Protein AF-A0A355A3M6-F1 (afdb_monomer_lite)

Structure (mmCIF, N/CA/C/O backbone):
data_AF-A0A355A3M6-F1
#
_entry.id   AF-A0A355A3M6-F1
#
loop_
_atom_site.group_PDB
_atom_site.id
_atom_site.type_symbol
_atom_site.label_atom_id
_atom_site.label_alt_id
_atom_site.label_comp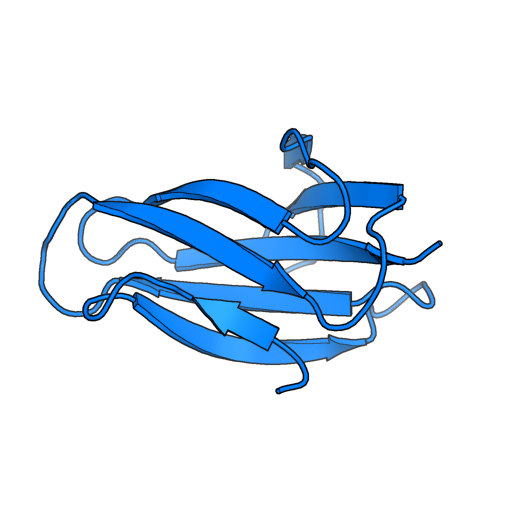_id
_atom_site.label_asym_id
_atom_site.label_entity_id
_atom_site.label_seq_i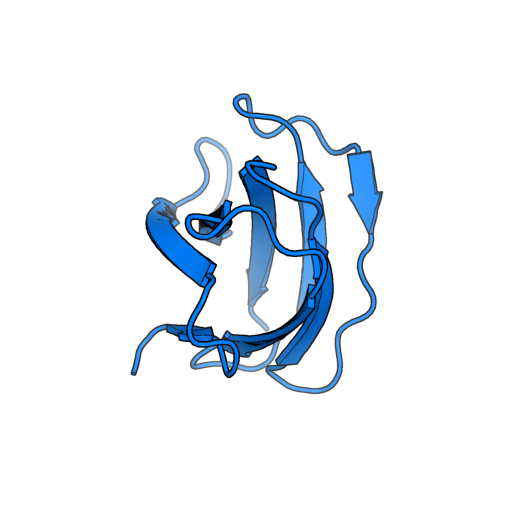d
_atom_site.pdbx_PDB_ins_code
_atom_site.Cartn_x
_atom_site.Cartn_y
_atom_site.Cartn_z
_atom_site.occupancy
_atom_site.B_iso_or_equiv
_atom_site.auth_seq_id
_atom_site.auth_comp_id
_atom_site.auth_asym_id
_atom_site.auth_atom_id
_atom_site.pdbx_PDB_model_num
ATOM 1 N N . SER A 1 1 ? -14.135 -7.957 -0.305 1.00 73.31 1 SER A N 1
ATOM 2 C CA . SER A 1 1 ? -12.707 -8.198 -0.015 1.00 73.31 1 SER A CA 1
ATOM 3 C C . SER A 1 1 ? -12.298 -7.395 1.203 1.00 73.31 1 SER A C 1
ATOM 5 O O . SER A 1 1 ? -12.934 -6.381 1.452 1.00 73.31 1 SER A O 1
ATOM 7 N N . PHE A 1 2 ? -11.296 -7.838 1.968 1.00 93.00 2 PHE A N 1
ATOM 8 C CA . PHE A 1 2 ? -10.768 -7.050 3.095 1.00 93.00 2 PHE A CA 1
ATOM 9 C C . PHE A 1 2 ? -9.934 -5.855 2.604 1.00 93.00 2 PHE A C 1
ATOM 11 O O . PHE A 1 2 ? -10.050 -4.746 3.112 1.00 93.00 2 PHE A O 1
ATOM 18 N N . ILE A 1 3 ? -9.131 -6.076 1.565 1.00 97.38 3 ILE A N 1
ATOM 19 C CA . ILE A 1 3 ? -8.363 -5.045 0.871 1.00 97.38 3 ILE A CA 1
ATOM 20 C C . ILE A 1 3 ? -8.131 -5.481 -0.581 1.00 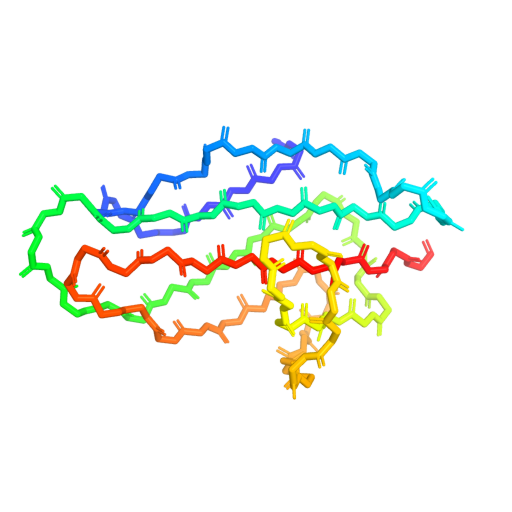97.38 3 ILE A C 1
ATOM 22 O O . ILE A 1 3 ? -8.097 -6.684 -0.859 1.00 97.38 3 ILE A O 1
ATOM 26 N N . SER A 1 4 ? -8.020 -4.534 -1.509 1.00 97.88 4 SER A N 1
ATOM 27 C CA . SER A 1 4 ? -7.727 -4.799 -2.924 1.00 97.88 4 SER A CA 1
ATOM 28 C C . SER A 1 4 ? -6.969 -3.647 -3.579 1.00 97.88 4 SER A C 1
ATOM 30 O O . SER A 1 4 ? -7.089 -2.508 -3.143 1.00 97.88 4 SER A O 1
ATOM 32 N N . SER A 1 5 ? -6.238 -3.956 -4.647 1.00 97.38 5 SER A N 1
ATOM 33 C CA . SER A 1 5 ? -5.589 -3.005 -5.558 1.00 97.38 5 SER A CA 1
ATOM 34 C C . SER A 1 5 ? -6.268 -3.095 -6.926 1.00 97.38 5 SER A C 1
ATOM 36 O O . SER A 1 5 ? -6.675 -4.187 -7.333 1.00 97.38 5 SER A O 1
ATOM 38 N N . ASP A 1 6 ? -6.387 -1.977 -7.633 1.00 98.12 6 ASP A N 1
ATOM 39 C CA . ASP A 1 6 ? -6.865 -1.919 -9.021 1.00 98.12 6 ASP A CA 1
ATOM 40 C C . ASP A 1 6 ? -5.772 -2.249 -10.058 1.00 98.12 6 ASP A C 1
ATOM 42 O O . ASP A 1 6 ? -6.043 -2.398 -11.251 1.00 98.12 6 ASP A O 1
ATOM 46 N N . CYS A 1 7 ? -4.527 -2.397 -9.603 1.00 97.06 7 CYS A N 1
ATOM 47 C CA . CYS A 1 7 ? -3.357 -2.491 -10.458 1.00 97.06 7 CYS A CA 1
ATOM 48 C C . CYS A 1 7 ? -2.827 -3.931 -10.543 1.00 97.06 7 CYS A C 1
ATOM 50 O O . CYS A 1 7 ? -2.315 -4.484 -9.569 1.00 97.06 7 CYS A O 1
ATOM 52 N N . GLY A 1 8 ? -2.907 -4.541 -11.730 1.00 96.81 8 GLY A N 1
ATOM 53 C CA . GLY A 1 8 ? -2.551 -5.953 -11.939 1.00 96.81 8 GLY A CA 1
ATOM 54 C C . GLY A 1 8 ? -1.060 -6.288 -11.799 1.00 96.81 8 GLY A C 1
ATOM 55 O O . GLY A 1 8 ? -0.717 -7.462 -11.676 1.00 96.81 8 GLY A O 1
ATOM 56 N N . ASN A 1 9 ? -0.165 -5.291 -11.814 1.00 97.19 9 ASN A N 1
ATOM 57 C CA . ASN A 1 9 ? 1.269 -5.497 -11.578 1.00 97.19 9 ASN A CA 1
ATOM 58 C C . ASN A 1 9 ? 1.712 -5.297 -10.125 1.00 97.19 9 ASN A C 1
ATOM 60 O O . ASN A 1 9 ? 2.912 -5.236 -9.852 1.00 97.19 9 ASN A O 1
ATOM 64 N N . VAL A 1 10 ? 0.746 -5.213 -9.215 1.00 98.25 10 VAL A N 1
ATOM 65 C CA . VAL A 1 10 ? 0.960 -4.911 -7.810 1.00 98.25 10 VAL A CA 1
ATOM 66 C C . VAL A 1 10 ? 0.363 -6.016 -6.956 1.00 98.25 10 VAL A C 1
ATOM 68 O O . VAL A 1 10 ? -0.797 -6.392 -7.120 1.00 98.25 10 VAL A O 1
ATOM 71 N N . VAL A 1 11 ? 1.164 -6.533 -6.031 1.00 98.06 11 VAL A N 1
ATOM 72 C CA . VAL A 1 11 ? 0.777 -7.624 -5.137 1.00 98.06 11 VAL A CA 1
ATOM 73 C C . VAL A 1 11 ? 0.677 -7.087 -3.718 1.00 98.06 11 VAL A C 1
ATOM 75 O O . VAL A 1 11 ? 1.625 -6.492 -3.207 1.00 98.06 11 VAL A O 1
ATOM 78 N N . ILE A 1 12 ? -0.472 -7.315 -3.078 1.00 98.06 12 ILE A N 1
ATOM 79 C CA . ILE A 1 12 ? -0.628 -7.131 -1.633 1.00 98.06 12 ILE A CA 1
ATOM 80 C C . ILE A 1 12 ? -0.037 -8.372 -0.966 1.00 98.06 12 ILE A C 1
ATOM 82 O O . ILE A 1 12 ? -0.593 -9.462 -1.076 1.00 98.06 12 ILE A O 1
ATOM 86 N N . ASP A 1 13 ? 1.111 -8.194 -0.326 1.00 97.12 13 ASP A N 1
ATOM 87 C CA . ASP A 1 13 ? 1.917 -9.266 0.255 1.00 97.12 13 ASP A CA 1
ATOM 88 C C . ASP A 1 13 ? 1.506 -9.578 1.694 1.00 97.12 13 ASP A C 1
ATOM 90 O O . ASP A 1 13 ? 1.255 -10.726 2.052 1.00 97.12 13 ASP A O 1
ATOM 94 N N . THR A 1 14 ? 1.395 -8.536 2.518 1.00 96.69 14 THR A N 1
ATOM 95 C CA . THR A 1 14 ? 1.124 -8.675 3.949 1.00 96.69 14 THR A CA 1
ATOM 96 C C . THR A 1 14 ? -0.039 -7.781 4.344 1.00 96.69 14 THR A C 1
ATOM 98 O O . THR A 1 14 ? -0.076 -6.610 3.972 1.00 96.69 14 THR A O 1
ATOM 101 N N . VAL A 1 15 ? -0.955 -8.324 5.144 1.00 97.75 15 VAL A N 1
ATOM 102 C CA . VAL A 1 15 ? -1.995 -7.576 5.856 1.00 97.75 15 VAL A CA 1
ATOM 103 C C . VAL A 1 15 ? -1.996 -8.067 7.297 1.00 97.75 15 VAL A C 1
ATOM 105 O O . VAL A 1 15 ? -2.344 -9.219 7.556 1.00 97.75 15 VAL A O 1
ATOM 108 N N . LYS A 1 16 ? -1.570 -7.220 8.234 1.00 97.56 16 LYS A N 1
ATOM 109 C CA . LYS A 1 16 ? -1.493 -7.558 9.662 1.00 97.56 16 LYS A CA 1
ATOM 110 C C . LYS A 1 16 ? -1.936 -6.386 10.527 1.00 97.56 16 LYS A C 1
ATOM 112 O O . LYS A 1 16 ? -2.048 -5.264 10.047 1.00 97.56 16 LYS A O 1
ATOM 117 N N . LYS A 1 17 ? -2.154 -6.646 11.811 1.00 97.62 17 LYS A N 1
ATOM 118 C CA . LYS A 1 17 ? -2.274 -5.588 12.816 1.00 97.62 17 LYS A CA 1
ATOM 119 C C . LYS A 1 17 ? -0.902 -4.933 13.053 1.00 97.62 17 LYS A C 1
ATOM 121 O O . LYS A 1 17 ? 0.120 -5.629 12.984 1.00 97.62 17 LYS A O 1
ATOM 126 N N . ALA A 1 18 ? -0.888 -3.628 13.302 1.00 97.75 18 ALA A N 1
ATOM 127 C CA . ALA A 1 18 ? 0.286 -2.910 13.792 1.00 97.75 18 ALA A CA 1
ATOM 128 C C . ALA A 1 18 ? 0.762 -3.500 15.127 1.00 97.75 18 ALA A C 1
ATOM 130 O O . ALA A 1 18 ? -0.009 -4.150 15.839 1.00 97.75 18 ALA A O 1
ATOM 131 N N . GLU A 1 19 ? 2.042 -3.320 15.443 1.00 94.31 19 GLU A N 1
ATOM 132 C CA . GLU A 1 19 ? 2.620 -3.904 16.663 1.00 94.31 19 GLU A CA 1
ATOM 133 C C . GLU A 1 19 ? 2.096 -3.215 17.928 1.00 94.31 19 GLU A C 1
ATOM 135 O O . GLU A 1 19 ? 1.715 -3.889 18.888 1.00 94.31 19 GLU A O 1
ATOM 140 N N . ASP A 1 20 ? 1.968 -1.889 17.873 1.00 93.75 20 ASP A N 1
ATOM 141 C CA . ASP A 1 20 ? 1.668 -1.051 19.038 1.00 93.75 20 ASP A CA 1
ATOM 142 C C . ASP A 1 20 ? 0.273 -0.397 18.996 1.00 93.75 20 ASP A C 1
ATOM 144 O O . ASP A 1 20 ? -0.065 0.420 19.856 1.00 93.75 20 ASP A O 1
ATOM 148 N N . SER A 1 21 ? -0.565 -0.725 18.005 1.00 95.38 21 SER A N 1
ATOM 149 C CA . SER A 1 21 ? -1.904 -0.136 17.856 1.00 95.38 21 SER A CA 1
ATOM 150 C C . SER A 1 21 ? -2.916 -1.075 17.190 1.00 95.38 21 SER A C 1
ATOM 152 O O . SER A 1 21 ? -2.590 -2.181 16.764 1.00 95.38 21 SER A O 1
ATOM 154 N N . ASP A 1 22 ? -4.178 -0.638 17.110 1.00 95.81 22 ASP A N 1
ATOM 155 C CA . ASP A 1 22 ? -5.248 -1.325 16.369 1.00 95.81 22 ASP A CA 1
ATOM 156 C C . ASP A 1 22 ? -5.244 -1.035 14.856 1.00 95.81 22 ASP A C 1
ATOM 158 O O . ASP A 1 22 ? -6.133 -1.491 14.133 1.00 95.81 22 ASP A O 1
ATOM 162 N N . ASP A 1 23 ? -4.232 -0.317 14.369 1.00 97.62 23 ASP A N 1
ATOM 163 C CA . ASP A 1 23 ? -4.097 0.018 12.954 1.00 97.62 23 ASP A CA 1
ATOM 164 C C . ASP A 1 23 ? -3.718 -1.215 12.124 1.00 97.62 23 ASP A C 1
ATOM 166 O O . ASP A 1 23 ? -3.224 -2.227 12.633 1.00 97.62 23 ASP A O 1
ATOM 170 N N . ILE A 1 24 ? -3.941 -1.135 10.814 1.00 98.19 24 ILE A N 1
ATOM 171 C CA . ILE A 1 24 ? -3.601 -2.207 9.878 1.00 98.19 24 ILE A CA 1
ATOM 172 C C . ILE A 1 24 ? -2.352 -1.835 9.091 1.00 98.19 24 ILE A C 1
ATOM 174 O O . ILE A 1 24 ? -2.290 -0.781 8.469 1.00 98.19 24 ILE A O 1
ATOM 178 N N . ILE A 1 25 ? -1.385 -2.745 9.063 1.00 98.44 25 ILE A N 1
ATOM 179 C CA . ILE A 1 25 ? -0.193 -2.661 8.228 1.00 98.44 25 ILE A CA 1
ATOM 180 C C . ILE A 1 25 ? -0.420 -3.455 6.953 1.00 98.44 25 ILE A C 1
ATOM 182 O O . ILE A 1 25 ? -0.739 -4.648 6.989 1.00 98.44 25 ILE A O 1
ATOM 186 N N . VAL A 1 26 ? -0.210 -2.788 5.825 1.00 98.31 26 VAL A N 1
ATOM 187 C CA . VAL A 1 26 ? -0.323 -3.357 4.488 1.00 98.31 26 VAL A CA 1
ATOM 188 C C . VAL A 1 26 ? 1.010 -3.207 3.782 1.00 98.31 26 VAL A C 1
ATOM 190 O O . VAL A 1 26 ? 1.491 -2.092 3.592 1.00 98.31 26 VAL A O 1
ATOM 193 N N . ARG A 1 27 ? 1.600 -4.325 3.359 1.00 98.25 27 ARG A N 1
ATOM 194 C CA . ARG A 1 27 ? 2.794 -4.321 2.512 1.00 98.25 27 ARG A CA 1
ATOM 195 C C . ARG A 1 27 ? 2.430 -4.695 1.094 1.00 98.25 27 ARG A C 1
ATOM 197 O O . ARG A 1 27 ? 1.716 -5.669 0.860 1.00 98.25 27 ARG A O 1
ATOM 204 N N . ILE A 1 28 ? 2.952 -3.915 0.164 1.00 98.38 28 ILE A N 1
ATOM 205 C CA . ILE A 1 28 ? 2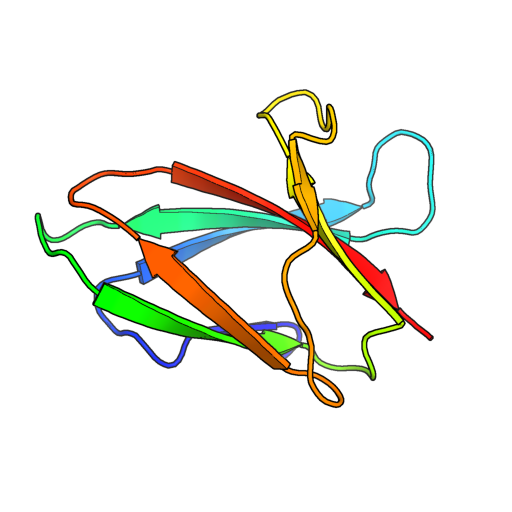.660 -4.024 -1.253 1.00 98.38 28 ILE A CA 1
ATOM 206 C C . ILE A 1 28 ? 3.975 -3.968 -2.023 1.00 98.38 28 ILE A C 1
ATOM 208 O O . ILE A 1 28 ? 4.869 -3.203 -1.656 1.00 98.38 28 ILE A O 1
ATOM 212 N N . PHE A 1 29 ? 4.094 -4.749 -3.094 1.00 98.06 29 PHE A N 1
ATOM 213 C CA . PHE A 1 29 ? 5.239 -4.664 -3.996 1.00 98.06 29 PHE A CA 1
ATOM 214 C C . PHE A 1 29 ? 4.843 -4.736 -5.470 1.00 98.06 29 PHE A C 1
ATOM 216 O O . PHE A 1 29 ? 3.819 -5.314 -5.841 1.00 98.06 29 PHE A O 1
ATOM 223 N N . GLU A 1 30 ? 5.683 -4.141 -6.311 1.00 98.50 30 GLU A N 1
ATOM 224 C CA . GLU A 1 30 ? 5.571 -4.195 -7.767 1.00 98.50 30 GLU A CA 1
ATOM 225 C C . GLU A 1 30 ? 6.371 -5.380 -8.326 1.00 98.50 30 GLU A C 1
ATOM 227 O O . GLU A 1 30 ? 7.519 -5.594 -7.936 1.00 98.50 30 GLU A O 1
ATOM 232 N N . CYS A 1 31 ? 5.781 -6.167 -9.230 1.00 97.81 31 CYS A N 1
ATOM 233 C CA . CYS A 1 31 ? 6.370 -7.439 -9.672 1.00 97.81 31 CYS A CA 1
ATOM 234 C C . CYS A 1 31 ? 6.654 -7.562 -11.180 1.00 97.81 31 CYS A C 1
ATOM 236 O O . CYS A 1 31 ? 7.091 -8.622 -11.624 1.00 97.81 31 CYS A O 1
ATOM 238 N N . HIS A 1 32 ? 6.449 -6.508 -11.977 1.00 97.88 32 HIS A N 1
ATOM 239 C CA . HIS A 1 32 ? 6.594 -6.542 -13.438 1.00 97.88 32 HIS A CA 1
ATOM 240 C C . HIS A 1 32 ? 7.539 -5.475 -14.015 1.00 97.88 32 HIS A C 1
ATOM 242 O O . HIS A 1 32 ? 7.495 -5.224 -15.222 1.00 97.88 32 HIS A O 1
ATOM 248 N N . ASN A 1 33 ? 8.407 -4.866 -13.202 1.00 97.69 33 ASN A N 1
ATOM 249 C CA . ASN A 1 33 ? 9.336 -3.811 -13.620 1.00 97.69 33 ASN A CA 1
ATOM 250 C C . ASN A 1 33 ? 8.620 -2.582 -14.216 1.00 97.69 33 ASN A C 1
ATOM 252 O O . ASN A 1 33 ? 9.072 -1.997 -15.205 1.00 97.69 33 ASN A O 1
ATOM 256 N N . LYS A 1 34 ? 7.468 -2.207 -13.654 1.00 97.56 34 LYS A N 1
ATOM 257 C CA . LYS A 1 34 ? 6.647 -1.093 -14.145 1.00 97.56 34 LYS A CA 1
ATOM 258 C C . LYS A 1 34 ? 6.486 -0.018 -13.086 1.00 97.56 34 LYS A C 1
ATOM 260 O O . LYS A 1 34 ? 6.413 -0.293 -11.898 1.00 97.56 34 LYS A O 1
ATOM 265 N N . ARG A 1 35 ? 6.409 1.233 -13.536 1.00 98.38 35 ARG A N 1
ATOM 266 C CA . ARG A 1 35 ? 5.897 2.324 -12.708 1.00 98.38 35 ARG A CA 1
ATOM 267 C C . ARG A 1 35 ? 4.390 2.401 -12.916 1.00 98.38 35 ARG A C 1
ATOM 269 O O . ARG A 1 35 ? 3.967 2.519 -14.065 1.00 98.38 35 ARG A O 1
ATOM 276 N N . SER A 1 36 ? 3.628 2.387 -11.831 1.00 98.25 36 SER A N 1
ATOM 277 C CA . SER A 1 36 ? 2.166 2.443 -11.872 1.00 98.25 36 SER A CA 1
ATOM 278 C C . SER A 1 36 ? 1.628 3.419 -10.833 1.00 98.25 36 SER A C 1
ATOM 280 O O . SER A 1 36 ? 2.196 3.556 -9.749 1.00 98.25 36 SER A O 1
ATOM 282 N N . GLU A 1 37 ? 0.524 4.076 -11.170 1.00 98.44 37 GLU A N 1
ATOM 283 C CA . GLU A 1 37 ? -0.390 4.641 -10.181 1.00 98.44 37 GLU A CA 1
ATOM 284 C C . GLU A 1 37 ? -1.324 3.522 -9.712 1.00 98.44 37 GLU A C 1
ATOM 286 O O . GLU A 1 37 ? -1.742 2.686 -10.517 1.00 98.44 37 GLU A O 1
ATOM 291 N N . VAL A 1 38 ? -1.552 3.447 -8.405 1.00 98.38 38 VAL A N 1
ATOM 292 C CA . VAL A 1 38 ? -2.248 2.338 -7.753 1.00 98.38 38 VAL A CA 1
ATOM 293 C C . VAL A 1 38 ? -3.270 2.912 -6.800 1.00 98.38 38 VAL A C 1
ATOM 295 O O . VAL A 1 38 ? -2.898 3.685 -5.915 1.00 98.38 38 VAL A O 1
ATOM 298 N N . THR A 1 39 ? -4.521 2.483 -6.927 1.00 98.50 39 THR A N 1
ATOM 299 C CA . THR A 1 39 ? -5.568 2.774 -5.951 1.00 98.50 39 THR A CA 1
ATOM 300 C C . THR A 1 39 ? -5.857 1.529 -5.127 1.00 98.50 39 THR A C 1
ATOM 302 O O . THR A 1 39 ? -6.246 0.473 -5.633 1.00 98.50 39 THR A O 1
ATOM 305 N N . VAL A 1 40 ? -5.685 1.663 -3.814 1.00 98.44 40 VAL A N 1
ATOM 306 C CA . VAL A 1 40 ? -6.040 0.627 -2.849 1.00 98.44 40 VAL A CA 1
ATOM 307 C C . VAL A 1 40 ? -7.417 0.932 -2.283 1.00 98.44 40 VAL A C 1
ATOM 309 O O . VAL A 1 40 ? -7.686 2.047 -1.850 1.00 98.44 40 VAL A O 1
ATOM 312 N N . THR A 1 41 ? -8.288 -0.076 -2.267 1.00 98.50 41 THR A N 1
ATOM 313 C CA . THR A 1 41 ? -9.603 -0.026 -1.617 1.00 98.50 41 THR A CA 1
ATOM 314 C C . THR A 1 41 ? -9.590 -0.889 -0.364 1.00 98.50 41 THR A C 1
ATOM 316 O O . THR A 1 41 ? -9.302 -2.087 -0.424 1.00 98.50 41 THR A O 1
ATOM 319 N N . TYR A 1 42 ? -9.937 -0.285 0.765 1.00 98.19 42 TYR A N 1
ATOM 320 C CA . TYR A 1 42 ? -10.053 -0.924 2.069 1.00 98.19 42 TYR A CA 1
ATOM 321 C C . TYR A 1 42 ? -11.525 -1.218 2.410 1.00 98.19 42 TYR A C 1
ATOM 323 O O . TYR A 1 42 ? -12.443 -0.589 1.882 1.00 98.19 42 TYR A O 1
ATOM 331 N N . TYR A 1 43 ? -11.790 -2.206 3.269 1.00 96.75 43 TYR A N 1
ATOM 332 C CA . TYR A 1 43 ? -13.164 -2.651 3.564 1.00 96.75 43 TYR A CA 1
ATOM 333 C C . TYR A 1 43 ? -13.992 -1.687 4.434 1.00 96.75 43 TYR A C 1
ATOM 335 O O . TYR A 1 43 ? -15.195 -1.900 4.587 1.00 96.75 43 TYR A O 1
ATOM 343 N N . LYS A 1 44 ? -13.364 -0.660 5.018 1.00 96.25 44 LYS A N 1
ATOM 344 C CA . LYS A 1 44 ? -13.972 0.345 5.905 1.00 96.25 44 LYS A CA 1
ATOM 345 C C . LYS A 1 44 ? -13.539 1.752 5.519 1.00 96.25 44 LYS A C 1
ATOM 347 O O . LYS A 1 44 ? -12.566 1.916 4.792 1.00 96.25 44 LYS A O 1
ATOM 352 N N . GLU A 1 45 ? -14.231 2.756 6.055 1.00 97.69 45 GLU A N 1
ATOM 353 C CA . GLU A 1 45 ? -13.750 4.133 5.975 1.00 97.69 45 GLU A CA 1
ATOM 354 C C . GLU A 1 45 ? -12.388 4.281 6.655 1.00 97.69 45 GLU A C 1
ATOM 356 O O . GLU A 1 45 ? -12.135 3.743 7.738 1.00 97.69 45 GLU A O 1
ATOM 361 N N . ILE A 1 46 ? -11.526 5.027 5.983 1.00 98.19 46 ILE A N 1
ATOM 362 C CA . ILE A 1 46 ? -10.180 5.344 6.413 1.00 98.19 46 ILE A CA 1
ATOM 363 C C . ILE A 1 46 ? -10.230 6.675 7.162 1.00 98.19 46 ILE A C 1
ATOM 365 O O . ILE A 1 46 ? -10.816 7.654 6.692 1.00 98.19 46 ILE A O 1
ATOM 369 N N . GLU A 1 47 ? -9.640 6.691 8.351 1.00 97.88 47 GLU A N 1
ATOM 370 C CA . GLU A 1 47 ? -9.379 7.917 9.102 1.00 97.88 47 GLU A CA 1
ATOM 371 C C . GLU A 1 47 ? -8.068 8.550 8.632 1.00 97.88 47 GLU A C 1
ATOM 373 O O . GLU A 1 47 ? -8.038 9.747 8.359 1.00 97.88 47 GLU A O 1
ATOM 378 N N . ASP A 1 48 ? -7.012 7.739 8.502 1.00 97.81 48 ASP A N 1
ATOM 379 C CA . ASP A 1 48 ? -5.684 8.185 8.082 1.00 97.81 48 ASP A CA 1
ATOM 380 C C . ASP A 1 48 ? -4.891 7.055 7.403 1.00 97.81 48 ASP A C 1
ATOM 382 O O . ASP A 1 48 ? -5.107 5.867 7.683 1.00 97.81 48 ASP A O 1
ATOM 386 N N . VAL A 1 49 ? -3.972 7.433 6.508 1.00 98.50 49 VAL A N 1
ATOM 387 C CA . VAL A 1 49 ? -3.002 6.521 5.885 1.00 98.50 49 VAL A CA 1
ATOM 388 C C . VAL A 1 49 ? -1.620 7.139 5.951 1.00 98.50 49 VAL A C 1
ATOM 390 O O . VAL A 1 49 ? -1.394 8.240 5.449 1.00 98.50 49 VAL A O 1
ATOM 393 N N . THR A 1 50 ? -0.666 6.377 6.465 1.00 98.50 50 THR A N 1
ATOM 394 C CA . THR A 1 50 ? 0.731 6.794 6.550 1.00 98.50 50 THR A CA 1
ATOM 395 C C . THR A 1 50 ? 1.605 5.781 5.826 1.00 98.50 50 THR A C 1
ATOM 397 O O . THR A 1 50 ? 1.537 4.582 6.095 1.00 98.50 50 THR A O 1
ATOM 400 N N . GLU A 1 51 ? 2.439 6.240 4.894 1.00 98.62 51 GLU A N 1
ATOM 401 C CA . GLU A 1 51 ? 3.548 5.428 4.396 1.00 98.62 51 GLU A CA 1
ATOM 402 C C . GLU A 1 51 ? 4.580 5.278 5.517 1.00 98.62 51 GLU A C 1
ATOM 404 O O . GLU A 1 51 ? 4.956 6.264 6.154 1.00 98.62 51 GLU A O 1
ATOM 409 N N . CYS A 1 52 ? 5.039 4.053 5.756 1.00 98.31 52 CYS A N 1
ATOM 410 C CA . CYS A 1 52 ? 5.985 3.736 6.817 1.00 98.31 52 CYS A CA 1
ATOM 411 C C . CYS A 1 52 ? 7.076 2.761 6.352 1.00 98.31 52 CYS A C 1
ATOM 413 O O . CYS A 1 52 ? 7.010 2.162 5.272 1.00 98.31 52 CYS A O 1
ATOM 415 N N . THR A 1 53 ? 8.122 2.620 7.166 1.00 97.69 53 THR A N 1
ATOM 416 C CA . THR A 1 53 ? 9.200 1.654 6.931 1.00 97.69 53 THR A CA 1
ATOM 417 C C . THR A 1 53 ? 8.742 0.219 7.232 1.00 97.69 53 THR A C 1
ATOM 419 O O . THR A 1 53 ? 7.632 -0.039 7.696 1.00 97.69 53 THR A O 1
ATOM 422 N N . LEU A 1 54 ? 9.633 -0.753 7.002 1.00 95.06 54 LEU A N 1
ATOM 423 C CA . LEU A 1 54 ? 9.429 -2.144 7.424 1.00 95.06 54 LEU A CA 1
ATOM 424 C C . LEU A 1 54 ? 9.169 -2.275 8.936 1.00 95.06 54 LEU A C 1
ATOM 426 O O . LEU A 1 54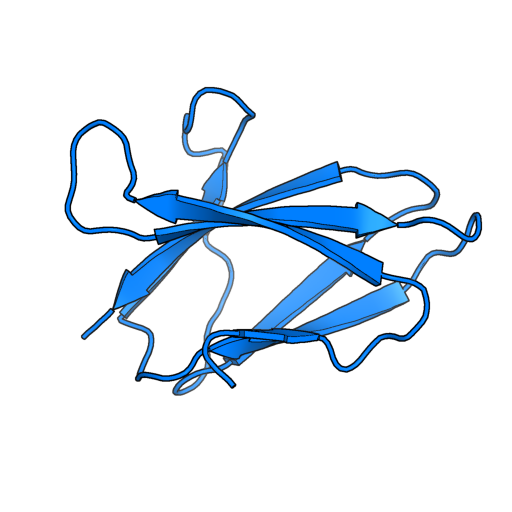 ? 8.475 -3.203 9.341 1.00 95.06 54 LEU A O 1
ATOM 430 N N . MET A 1 55 ? 9.746 -1.359 9.720 1.00 96.19 55 MET A N 1
ATOM 431 C CA . MET A 1 55 ? 9.668 -1.292 11.181 1.00 96.19 55 MET A CA 1
ATOM 432 C C . MET A 1 55 ? 8.507 -0.408 11.662 1.00 96.19 55 MET A C 1
ATOM 434 O O . MET A 1 55 ? 8.467 -0.045 12.827 1.00 96.19 55 MET A O 1
ATOM 438 N N . GLU A 1 56 ? 7.578 -0.046 10.769 1.00 96.12 56 GLU A N 1
ATOM 439 C CA . GLU A 1 56 ? 6.406 0.794 11.062 1.00 96.12 56 GLU A CA 1
ATOM 440 C C . GLU A 1 56 ? 6.731 2.252 11.435 1.00 96.12 56 GLU A C 1
ATOM 442 O O . GLU A 1 56 ? 5.826 3.001 11.799 1.00 96.12 56 GLU A O 1
ATOM 447 N N . ASP A 1 57 ? 7.981 2.695 11.245 1.00 96.94 57 ASP A N 1
ATOM 448 C CA . ASP A 1 57 ? 8.358 4.102 11.416 1.00 96.94 57 ASP A CA 1
ATOM 449 C C . ASP A 1 57 ? 7.699 4.965 10.332 1.00 96.94 57 ASP A C 1
ATOM 451 O O . ASP A 1 57 ? 7.866 4.712 9.134 1.00 96.94 57 ASP A O 1
ATOM 455 N N . GLU A 1 58 ? 6.958 5.990 10.744 1.00 97.44 58 GLU A N 1
ATOM 456 C CA . GLU A 1 58 ? 6.199 6.869 9.852 1.00 97.44 58 GLU A CA 1
ATOM 457 C C . GLU A 1 58 ? 7.119 7.717 8.957 1.00 97.44 58 GLU A C 1
ATOM 459 O O . GLU A 1 58 ? 8.084 8.330 9.416 1.00 97.44 58 GLU A O 1
ATOM 464 N N . ILE A 1 59 ? 6.806 7.761 7.660 1.00 97.69 59 ILE A N 1
ATOM 465 C CA . ILE A 1 59 ? 7.556 8.519 6.649 1.00 97.69 59 ILE A CA 1
ATOM 466 C C . ILE A 1 59 ? 6.743 9.730 6.192 1.00 97.69 59 ILE A C 1
ATOM 468 O O . ILE A 1 59 ? 7.231 10.860 6.223 1.00 97.69 59 ILE A O 1
ATOM 472 N N . SER A 1 60 ? 5.515 9.502 5.725 1.00 97.75 60 SER A N 1
ATOM 473 C CA . SER A 1 60 ? 4.668 10.565 5.179 1.00 97.75 60 SER A CA 1
ATOM 474 C C . SER A 1 60 ? 3.208 10.150 5.091 1.00 97.75 60 SER A C 1
ATOM 476 O O . SER A 1 60 ? 2.911 9.014 4.723 1.00 97.75 60 SER A O 1
ATOM 478 N N . ASN A 1 61 ? 2.300 11.095 5.325 1.00 97.94 61 ASN A N 1
ATOM 479 C CA . ASN A 1 61 ? 0.869 10.862 5.151 1.00 97.94 61 ASN A CA 1
ATOM 480 C C . ASN A 1 61 ? 0.500 10.758 3.669 1.00 97.94 61 ASN A C 1
ATOM 482 O O . ASN A 1 61 ? 1.040 11.472 2.820 1.00 97.94 61 ASN A O 1
ATOM 486 N N . VAL A 1 62 ? -0.454 9.881 3.379 1.00 97.94 62 VAL A N 1
ATOM 487 C CA . VAL A 1 62 ? -1.038 9.668 2.059 1.00 97.94 62 VAL A CA 1
ATOM 488 C C . VAL A 1 62 ? -2.489 10.112 2.125 1.00 97.94 62 VAL A C 1
ATOM 490 O O . VAL A 1 62 ? -3.240 9.686 2.998 1.00 97.94 62 VAL A O 1
ATOM 493 N N . ALA A 1 63 ? -2.895 10.983 1.203 1.00 96.81 63 ALA A N 1
ATOM 494 C CA . ALA A 1 63 ? -4.278 11.427 1.147 1.00 96.81 63 ALA A CA 1
ATOM 495 C C . ALA A 1 63 ? -5.209 10.233 0.882 1.00 96.81 63 ALA A C 1
ATOM 497 O O . ALA A 1 63 ? -4.997 9.463 -0.059 1.00 96.81 63 ALA A O 1
ATOM 498 N N . ALA A 1 64 ? -6.247 10.116 1.705 1.00 97.06 64 ALA A N 1
ATOM 499 C CA . ALA A 1 64 ? -7.296 9.125 1.558 1.00 97.06 64 ALA A CA 1
ATOM 500 C C . ALA A 1 64 ? -8.645 9.807 1.326 1.00 97.06 64 ALA A C 1
ATOM 502 O O . ALA A 1 64 ? -8.936 10.864 1.889 1.00 97.06 64 ALA A O 1
ATOM 503 N N . GLU A 1 65 ? -9.479 9.176 0.509 1.00 96.56 65 GLU A N 1
ATOM 504 C CA . GLU A 1 65 ? -10.851 9.590 0.251 1.00 96.56 65 GLU A CA 1
ATOM 505 C C . GLU A 1 65 ? -11.781 8.409 0.540 1.00 96.56 65 GLU A C 1
ATOM 507 O O . GLU A 1 65 ? -11.692 7.353 -0.086 1.00 96.56 65 GLU A O 1
ATOM 512 N N . SER A 1 66 ? -12.676 8.579 1.519 1.00 96.94 66 SER A N 1
ATOM 513 C CA . SER A 1 66 ? -13.570 7.522 2.005 1.00 96.94 66 SER A CA 1
ATOM 514 C C . SER A 1 66 ? -12.807 6.263 2.446 1.00 96.94 66 SER A C 1
ATOM 516 O O . SER A 1 66 ? -12.216 6.258 3.522 1.00 96.94 66 SER A O 1
ATOM 518 N N . ASN A 1 67 ? -12.826 5.193 1.654 1.00 97.88 67 ASN A N 1
ATOM 519 C CA . ASN A 1 67 ? -12.154 3.926 1.922 1.00 97.88 67 ASN A CA 1
ATOM 520 C C . ASN A 1 67 ? -11.010 3.631 0.940 1.00 97.88 67 ASN A C 1
ATOM 522 O O . ASN A 1 67 ? -10.599 2.475 0.805 1.00 97.88 67 ASN A O 1
ATOM 526 N N . GLN A 1 68 ? -10.530 4.646 0.221 1.00 98.38 68 GLN A N 1
ATOM 527 C CA . GLN A 1 68 ? -9.508 4.503 -0.808 1.00 98.38 68 GLN A CA 1
ATOM 528 C C . GLN A 1 68 ? -8.338 5.455 -0.593 1.00 98.38 68 GLN A C 1
ATOM 530 O O . GLN A 1 68 ? -8.489 6.541 -0.037 1.00 98.38 68 GLN A O 1
ATOM 535 N N . PHE A 1 69 ? -7.169 5.049 -1.075 1.00 98.50 69 PHE A N 1
ATOM 536 C CA . PHE A 1 69 ? -6.004 5.918 -1.202 1.00 98.50 69 PHE A CA 1
ATOM 537 C C . PHE A 1 69 ? -5.198 5.531 -2.441 1.00 98.50 69 PHE A C 1
ATOM 539 O O . PHE A 1 69 ? -5.211 4.371 -2.869 1.00 98.50 69 PHE A O 1
ATOM 546 N N . THR A 1 70 ? -4.490 6.508 -3.004 1.00 98.44 70 THR A N 1
ATOM 547 C CA . THR A 1 70 ? -3.743 6.352 -4.255 1.00 98.44 70 THR A CA 1
ATOM 548 C C . THR A 1 70 ? -2.283 6.728 -4.059 1.00 98.44 70 THR A C 1
A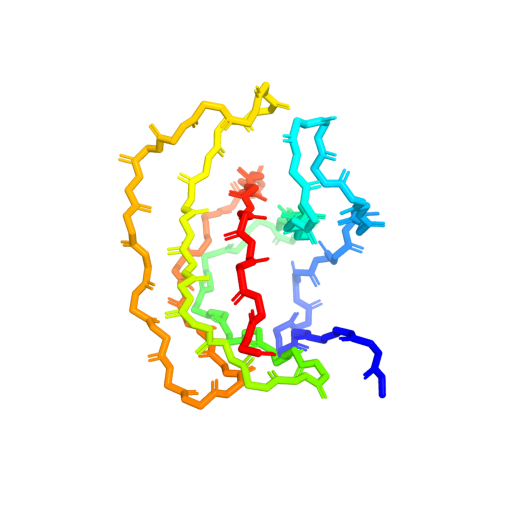TOM 550 O O . THR A 1 70 ? -1.964 7.700 -3.375 1.00 98.44 70 THR A O 1
ATOM 553 N N . PHE A 1 71 ? -1.380 5.968 -4.671 1.00 98.38 71 PHE A N 1
ATOM 554 C CA . PHE A 1 71 ? 0.053 6.245 -4.651 1.00 98.38 71 PHE A CA 1
ATOM 555 C C . PHE A 1 71 ? 0.728 5.792 -5.947 1.00 98.38 71 PHE A C 1
ATOM 557 O O . PHE A 1 71 ? 0.209 4.970 -6.699 1.00 98.38 71 PHE A O 1
ATOM 564 N N . THR A 1 72 ? 1.926 6.318 -6.203 1.00 98.38 72 THR A N 1
ATOM 565 C CA . THR A 1 72 ? 2.800 5.812 -7.268 1.00 98.38 72 THR A CA 1
ATOM 566 C C . THR A 1 72 ? 3.759 4.776 -6.699 1.00 98.38 72 THR A C 1
ATOM 568 O O . THR A 1 72 ? 4.435 5.051 -5.708 1.00 98.38 72 THR A O 1
ATOM 571 N N . ILE A 1 73 ? 3.876 3.630 -7.366 1.00 98.25 73 ILE A N 1
ATOM 572 C CA . ILE A 1 73 ? 4.891 2.612 -7.082 1.00 98.25 73 ILE A CA 1
ATOM 573 C C . ILE A 1 73 ? 5.866 2.497 -8.257 1.00 98.25 73 ILE A C 1
ATOM 575 O O . ILE A 1 73 ? 5.474 2.567 -9.427 1.00 98.25 73 ILE A O 1
ATOM 579 N N . LYS A 1 74 ? 7.158 2.389 -7.958 1.00 98.56 74 LYS A N 1
ATOM 580 C CA . LYS A 1 74 ? 8.245 2.242 -8.934 1.00 98.56 74 LYS A CA 1
ATOM 581 C C . LYS A 1 74 ? 8.534 0.759 -9.215 1.00 98.56 74 LYS A C 1
ATOM 583 O O . LYS A 1 74 ? 8.144 -0.099 -8.427 1.00 98.56 74 LYS A O 1
ATOM 588 N N . PRO A 1 75 ? 9.268 0.461 -10.304 1.00 98.44 75 PRO A N 1
ATOM 589 C CA . PRO A 1 75 ? 9.694 -0.899 -10.605 1.00 98.44 75 PRO A CA 1
ATOM 590 C C . PRO A 1 75 ? 10.363 -1.596 -9.416 1.00 98.44 75 PRO A C 1
ATOM 592 O O . PRO A 1 75 ? 11.324 -1.056 -8.863 1.00 98.44 75 PRO A O 1
ATOM 595 N N . TYR A 1 76 ? 9.855 -2.776 -9.047 1.00 97.94 76 TYR A N 1
ATOM 596 C CA . TYR A 1 76 ? 10.324 -3.589 -7.911 1.00 97.94 76 TYR A CA 1
ATOM 597 C C . TYR A 1 76 ? 10.343 -2.883 -6.545 1.00 97.94 76 TYR A C 1
ATOM 599 O O . TYR A 1 76 ? 11.023 -3.325 -5.617 1.00 97.94 76 TYR A O 1
ATOM 607 N N . GLU A 1 77 ? 9.621 -1.772 -6.403 1.00 98.38 77 GLU A N 1
ATOM 608 C CA . GLU A 1 77 ? 9.521 -1.057 -5.137 1.00 98.38 77 GLU A CA 1
ATOM 609 C C . GLU A 1 77 ? 8.592 -1.809 -4.182 1.00 98.38 77 GLU A C 1
ATOM 611 O O . GLU A 1 77 ? 7.591 -2.401 -4.591 1.00 98.38 77 GLU A O 1
ATOM 616 N N . ILE A 1 78 ? 8.938 -1.765 -2.898 1.00 98.31 78 ILE A N 1
ATOM 617 C CA . ILE A 1 78 ? 8.097 -2.231 -1.801 1.00 98.31 78 ILE A CA 1
ATOM 618 C C . ILE A 1 78 ? 7.644 -0.987 -1.047 1.00 98.31 78 ILE A C 1
ATOM 620 O O . ILE A 1 78 ? 8.477 -0.164 -0.666 1.00 98.31 78 ILE A O 1
ATOM 624 N N . LYS A 1 79 ? 6.341 -0.868 -0.802 1.00 98.38 79 LYS A N 1
ATOM 625 C CA . LYS A 1 79 ? 5.768 0.161 0.069 1.00 98.38 79 LYS A CA 1
ATOM 626 C C . LYS A 1 79 ? 4.998 -0.494 1.204 1.00 98.38 79 LYS A C 1
ATOM 628 O O . LYS A 1 79 ? 4.345 -1.522 1.014 1.00 98.38 79 LYS A O 1
ATOM 633 N N . THR A 1 80 ? 5.098 0.103 2.386 1.00 98.62 80 THR A N 1
ATOM 634 C CA . THR A 1 80 ? 4.328 -0.303 3.561 1.00 98.62 80 THR A CA 1
ATOM 635 C C . THR A 1 80 ? 3.448 0.866 3.975 1.00 98.62 80 THR A C 1
ATOM 637 O O . THR A 1 80 ? 3.906 2.005 4.016 1.00 98.62 80 THR A O 1
ATOM 640 N N . PHE A 1 81 ? 2.179 0.582 4.239 1.00 98.56 81 PHE A N 1
ATOM 641 C CA . PHE A 1 81 ? 1.198 1.567 4.663 1.00 98.56 81 PHE A CA 1
ATOM 642 C C . PHE A 1 81 ? 0.590 1.142 5.988 1.00 98.56 81 PHE A C 1
ATOM 644 O O . PHE A 1 81 ? 0.198 -0.015 6.150 1.00 98.56 81 PHE A O 1
ATOM 651 N N . LYS A 1 82 ? 0.480 2.094 6.906 1.00 98.50 82 LYS A N 1
ATOM 652 C CA . LYS A 1 82 ? -0.307 1.995 8.127 1.00 98.50 82 LYS A CA 1
ATOM 653 C C . LYS A 1 82 ? -1.651 2.669 7.882 1.00 98.50 82 LYS A C 1
ATOM 655 O O . LYS A 1 82 ? -1.692 3.818 7.454 1.00 98.50 82 LYS A O 1
ATOM 660 N N . ILE A 1 83 ? -2.739 1.937 8.094 1.00 98.38 83 ILE A N 1
ATOM 661 C CA . ILE A 1 83 ? -4.110 2.379 7.835 1.00 98.38 83 ILE A CA 1
ATOM 662 C C . ILE A 1 83 ? -4.862 2.419 9.157 1.00 98.38 83 ILE A C 1
ATOM 664 O O . ILE A 1 83 ? -5.076 1.377 9.789 1.00 98.38 83 ILE A O 1
ATOM 668 N N . LYS A 1 84 ? -5.326 3.609 9.526 1.00 98.00 84 LYS A N 1
ATOM 669 C CA . LYS A 1 84 ? -6.234 3.810 10.648 1.00 98.00 84 LYS A CA 1
ATOM 670 C C . LYS A 1 84 ? -7.673 3.796 10.145 1.00 98.00 84 LYS A C 1
ATOM 672 O O . LYS A 1 84 ? -8.030 4.526 9.222 1.00 98.00 84 LYS A O 1
ATOM 677 N N . SER A 1 85 ? -8.499 2.929 10.726 1.00 95.88 85 SER A N 1
ATOM 678 C CA . SER A 1 85 ? -9.930 2.846 10.393 1.00 95.88 85 SER A CA 1
ATOM 679 C C . SER A 1 85 ? -10.724 3.822 11.257 1.00 95.88 85 SER A C 1
ATOM 681 O O . SER A 1 85 ? -10.360 4.009 12.415 1.00 95.88 85 SER A O 1
ATOM 683 N N . LYS A 1 86 ? -11.816 4.379 10.724 1.00 91.50 86 LYS A N 1
ATOM 684 C CA . LYS A 1 86 ? -12.810 5.084 11.550 1.00 91.50 86 LYS A CA 1
ATOM 685 C C . LYS A 1 86 ? -13.620 4.137 12.439 1.00 91.50 86 LYS A C 1
ATOM 687 O O . LYS A 1 86 ? -13.744 2.935 12.085 1.00 91.50 86 LYS A O 1
#

Sequence (86 aa):
SFISSDCGNVVIDTVKKAEDSDDIIVRIFECHNKRSEVTVTYYKEIEDVTECTLMEDEISNVAAESNQFTFTIKPYEIKTFKIKSK

Foldseek 3Di:
DQKDKPDPQKDFDDWDADPPDRWIKIKMWGHPQDKDKIKMFHPAFFPWKFWADPNRHGDGTFDDDGRMTIDIDGGGDMIMMITDGD

Secondary structure (DSSP, 8-state):
--EEES-TTEEEEEEEE-SSSS-EEEEEEE-SS--EEEEEEESS-EEEEEEE-TT--EEEE--EETTEEEEEE-TT-EEEEEEEE-

pLDDT: mean 97.26, std 2.89, range [73.31, 98.62]

Radius of gyration: 11.88 Å; chains: 1; bounding box: 24×21×33 Å